Protein AF-A0A0C2MJJ7-F1 (afdb_monomer)

Radius of gyration: 39.56 Å; Cα contacts (8 Å, |Δi|>4): 115; chains: 1; bounding box: 61×47×118 Å

Mean predicted aligned error: 19.32 Å

Solvent-accessible surface area (backbone atoms only — not comparable to full-atom values): 9034 Å² total; per-residue (Å²): 132,83,61,84,86,76,49,94,61,53,54,63,92,89,30,45,52,43,82,36,83,66,78,72,87,65,94,54,98,71,67,52,74,44,77,47,79,54,94,59,21,54,43,45,35,34,48,38,58,38,98,83,71,82,45,73,58,35,33,41,33,40,57,78,46,70,83,80,35,24,61,59,92,71,58,56,62,62,51,50,50,50,52,50,51,53,48,51,53,52,53,52,51,53,50,53,51,52,51,52,50,50,52,51,51,52,51,51,53,52,51,54,52,52,50,51,51,53,53,52,53,52,55,64,54,55,78,74,58,84,80,76,82,81,80,84,83,84,84,82,80,85,89,79,90,132

pLDDT: mean 70.29, std 16.12, range [32.94, 95.06]

Structure (mmCIF, N/CA/C/O backbone):
data_AF-A0A0C2MJJ7-F1
#
_entry.id   AF-A0A0C2MJJ7-F1
#
loop_
_atom_site.group_PDB
_atom_site.id
_atom_site.type_symbol
_atom_site.label_atom_id
_atom_site.label_alt_id
_atom_site.label_comp_id
_atom_site.label_asym_id
_atom_site.label_entity_id
_atom_site.label_seq_id
_atom_site.pdbx_PDB_ins_code
_atom_site.Cartn_x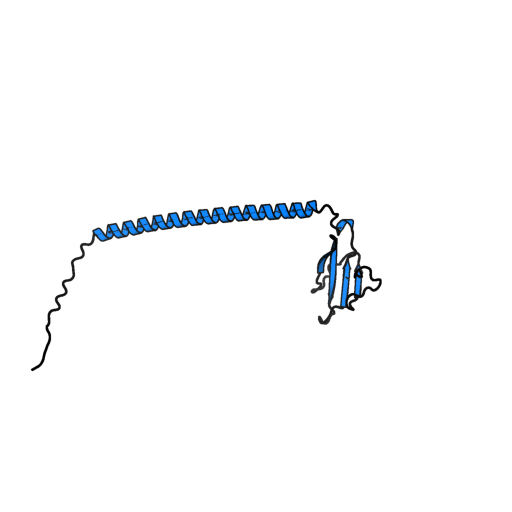
_atom_site.Cartn_y
_atom_site.Cartn_z
_atom_site.occupancy
_atom_site.B_iso_or_equiv
_atom_site.auth_seq_id
_atom_site.auth_comp_id
_atom_site.auth_asym_id
_atom_site.auth_atom_id
_atom_site.pdbx_PDB_model_num
ATOM 1 N N . MET A 1 1 ? -28.329 15.027 9.631 1.00 35.69 1 MET A N 1
ATOM 2 C CA . MET A 1 1 ? -27.408 13.882 9.448 1.00 35.69 1 MET A CA 1
ATOM 3 C C . MET A 1 1 ? -27.146 13.264 10.813 1.00 35.69 1 MET A C 1
ATOM 5 O O . MET A 1 1 ? -26.530 13.924 11.636 1.00 35.69 1 MET A O 1
ATOM 9 N N . LYS A 1 2 ? -27.668 12.063 11.098 1.00 32.94 2 LYS A N 1
ATOM 10 C CA . LYS A 1 2 ? -27.333 11.337 12.335 1.00 32.94 2 LYS A CA 1
ATOM 11 C C . LYS A 1 2 ? -25.891 10.826 12.214 1.00 32.94 2 LYS A C 1
ATOM 13 O O . LYS A 1 2 ? -25.583 10.118 11.258 1.00 32.94 2 LYS A O 1
ATOM 18 N N . ASN A 1 3 ? -25.013 11.224 13.136 1.00 40.31 3 ASN A N 1
ATOM 19 C CA . ASN A 1 3 ? -23.654 10.693 13.239 1.00 40.31 3 ASN A CA 1
ATOM 20 C C . ASN A 1 3 ? -23.757 9.203 13.593 1.00 40.31 3 ASN A C 1
ATOM 22 O O . ASN A 1 3 ? -24.079 8.854 14.722 1.00 40.31 3 ASN A O 1
ATOM 26 N N . VAL A 1 4 ? -23.483 8.326 12.628 1.00 50.53 4 VAL A N 1
ATOM 27 C CA . VAL A 1 4 ? -23.509 6.859 12.798 1.00 50.53 4 VAL A CA 1
ATOM 28 C C . VAL A 1 4 ? -22.561 6.384 13.918 1.00 50.53 4 VAL A C 1
ATOM 30 O O . VAL A 1 4 ? -22.751 5.314 14.478 1.00 50.53 4 VAL A O 1
ATOM 33 N N . PHE A 1 5 ? -21.576 7.207 14.289 1.00 50.97 5 PHE A N 1
ATOM 34 C CA . PHE A 1 5 ? -20.571 6.899 15.308 1.00 50.97 5 PHE A CA 1
ATOM 35 C C . PHE A 1 5 ? -20.889 7.414 16.722 1.00 50.97 5 PHE A C 1
ATOM 37 O O . PHE A 1 5 ? -20.162 7.056 17.641 1.00 50.97 5 PHE A O 1
ATOM 44 N N . ASP A 1 6 ? -21.950 8.210 16.901 1.00 46.00 6 ASP A N 1
ATOM 45 C CA . ASP A 1 6 ? -22.385 8.725 18.217 1.00 46.00 6 ASP A CA 1
ATOM 46 C C . ASP A 1 6 ? -23.628 7.980 18.746 1.00 46.00 6 ASP A C 1
ATOM 48 O O . ASP A 1 6 ? -24.282 8.429 19.687 1.00 46.00 6 ASP A O 1
ATOM 52 N N . SER A 1 7 ? -24.006 6.862 18.116 1.00 49.03 7 SER A N 1
ATOM 53 C CA . SER A 1 7 ? -25.154 6.076 18.563 1.00 49.03 7 SER A CA 1
ATOM 54 C C . SER A 1 7 ? -24.806 5.316 19.849 1.00 49.03 7 SER A C 1
ATOM 56 O O . SER A 1 7 ? -23.805 4.598 19.861 1.00 49.03 7 SER A O 1
ATOM 58 N N . PRO A 1 8 ? -25.631 5.399 20.911 1.00 49.59 8 PRO A N 1
ATOM 59 C CA . PRO A 1 8 ? -25.495 4.532 22.085 1.00 49.59 8 PRO A CA 1
ATOM 60 C C . PRO A 1 8 ? -25.766 3.053 21.750 1.00 49.59 8 PRO A C 1
ATOM 62 O O . PRO A 1 8 ? -25.474 2.168 22.551 1.00 49.59 8 PRO A O 1
ATOM 65 N N . GLU A 1 9 ? -26.303 2.774 20.560 1.00 51.50 9 GLU A N 1
ATOM 66 C CA . GLU A 1 9 ? -26.483 1.430 20.030 1.00 51.50 9 GLU A CA 1
ATOM 67 C C . GLU A 1 9 ? -25.269 1.037 19.182 1.00 51.50 9 GLU A C 1
ATOM 69 O O . GLU A 1 9 ? -25.060 1.539 18.076 1.00 51.50 9 GLU A O 1
ATOM 74 N N . PHE A 1 10 ? -24.479 0.091 19.694 1.00 54.06 10 PHE A N 1
ATOM 75 C CA . PHE A 1 10 ? -23.318 -0.524 19.037 1.00 54.06 10 PHE A CA 1
ATOM 76 C C . PHE A 1 10 ? -23.692 -1.444 17.855 1.00 54.06 10 PHE A C 1
ATOM 78 O O . PHE A 1 10 ? -23.033 -2.455 17.605 1.00 54.06 10 PHE A O 1
ATOM 85 N N . THR A 1 11 ? -24.767 -1.132 17.138 1.00 53.75 11 THR A N 1
ATOM 86 C CA . THR A 1 11 ? -25.289 -1.914 16.017 1.00 53.75 11 THR A CA 1
ATOM 87 C C . THR A 1 11 ? -25.300 -1.051 14.766 1.00 53.75 11 THR A C 1
ATOM 89 O O . THR A 1 11 ? -26.200 -0.243 14.554 1.00 53.75 11 THR A O 1
ATOM 92 N N . CYS A 1 12 ? -24.301 -1.233 13.905 1.00 54.09 12 CYS A N 1
ATOM 93 C CA . CYS A 1 12 ? -24.384 -0.786 12.516 1.00 54.09 12 CYS A CA 1
ATOM 94 C C . CYS A 1 12 ? -24.842 -1.978 11.678 1.00 54.09 12 CYS A C 1
ATOM 96 O O . CYS A 1 12 ? -24.218 -3.034 11.729 1.00 54.09 12 CYS A O 1
ATOM 98 N N . CYS A 1 13 ? -25.931 -1.827 10.920 1.00 62.19 13 CYS A N 1
ATOM 99 C CA . CYS A 1 13 ? -26.429 -2.868 10.012 1.00 62.19 13 CYS A CA 1
ATOM 100 C C . CYS A 1 13 ? -26.663 -4.241 10.685 1.00 62.19 13 CYS A C 1
ATOM 102 O O . CYS A 1 13 ? -26.322 -5.267 10.106 1.00 62.19 13 CYS A O 1
ATOM 104 N N . ASN A 1 14 ? -27.223 -4.273 11.904 1.00 67.12 14 ASN A N 1
ATOM 105 C CA . ASN A 1 14 ? -27.448 -5.500 12.693 1.00 67.12 14 ASN A CA 1
ATOM 106 C C . ASN A 1 14 ? -26.178 -6.282 13.094 1.00 67.12 14 ASN A C 1
ATOM 108 O O . ASN A 1 14 ? -26.280 -7.393 13.608 1.00 67.12 14 ASN A O 1
ATOM 112 N N . VAL A 1 15 ? -24.990 -5.702 12.906 1.00 72.31 15 VAL A N 1
ATOM 113 C CA . VAL A 1 15 ? -23.712 -6.298 13.307 1.00 72.31 15 VAL A CA 1
ATOM 114 C C . VAL A 1 15 ? -23.213 -5.628 14.581 1.00 72.31 15 VAL A C 1
ATOM 116 O O . VAL A 1 15 ? -23.211 -4.398 14.693 1.00 72.31 15 VAL A O 1
ATOM 119 N N . ARG A 1 16 ? -22.768 -6.438 15.547 1.00 76.12 16 ARG A N 1
ATOM 120 C CA . ARG A 1 16 ? -22.231 -5.948 16.819 1.00 76.12 16 ARG A CA 1
ATOM 121 C C . ARG A 1 16 ? -20.865 -5.299 16.607 1.00 76.12 16 ARG A C 1
ATOM 123 O O . ARG A 1 16 ? -19.934 -5.946 16.125 1.00 76.12 16 ARG A O 1
ATOM 130 N N . VAL A 1 17 ? -20.732 -4.042 17.017 1.00 79.62 17 VAL A N 1
ATOM 131 C CA . VAL A 1 17 ? -19.463 -3.307 17.014 1.00 79.62 17 VAL A CA 1
ATOM 132 C C . VAL A 1 17 ? -18.873 -3.307 18.422 1.00 79.62 17 VAL A C 1
ATOM 134 O O . VAL A 1 17 ? -19.525 -2.898 19.377 1.00 79.62 17 VAL A O 1
ATOM 137 N N . ILE A 1 18 ? -17.633 -3.761 18.568 1.00 81.56 18 ILE A N 1
ATOM 138 C CA . ILE A 1 18 ? -16.920 -3.797 19.847 1.00 81.56 18 ILE A CA 1
ATOM 139 C C . ILE A 1 18 ? -15.782 -2.783 19.785 1.00 81.56 18 ILE A C 1
ATOM 141 O O . ILE A 1 18 ? -14.893 -2.894 18.943 1.00 81.56 18 ILE A O 1
ATOM 145 N N . LEU A 1 19 ? -15.802 -1.790 20.674 1.00 80.38 19 LEU A N 1
ATOM 146 C CA . LEU A 1 19 ? -14.702 -0.838 20.806 1.00 80.38 19 LEU A CA 1
ATOM 147 C C . LEU A 1 19 ? -13.555 -1.473 21.603 1.00 80.38 19 LEU A C 1
ATOM 149 O O . LEU A 1 19 ? -13.785 -1.984 22.698 1.00 80.38 19 LEU A O 1
ATOM 153 N N . ILE A 1 20 ? -12.332 -1.422 21.077 1.00 82.06 20 ILE A N 1
ATOM 154 C CA . ILE A 1 20 ? -11.137 -1.982 21.729 1.00 82.06 20 ILE A CA 1
ATOM 155 C C . ILE A 1 20 ? -9.970 -0.994 21.695 1.00 82.06 20 ILE A C 1
ATOM 157 O O . ILE A 1 20 ? -9.848 -0.204 20.765 1.00 82.06 20 ILE A O 1
ATOM 161 N N . GLU A 1 21 ? -9.084 -1.043 22.688 1.00 81.06 21 GLU A N 1
ATOM 162 C CA . GLU A 1 21 ? -7.936 -0.127 22.776 1.00 81.06 21 GLU A CA 1
ATOM 163 C C . GLU A 1 21 ? -6.890 -0.401 21.681 1.00 81.06 21 GLU A C 1
ATOM 165 O O . GLU A 1 21 ? -6.359 0.514 21.046 1.00 81.06 21 GLU A O 1
ATOM 170 N N . LYS A 1 22 ? -6.623 -1.683 21.419 1.00 79.00 22 LYS A N 1
ATOM 171 C CA . LYS A 1 22 ? -5.703 -2.146 20.379 1.00 79.00 22 LYS A CA 1
ATOM 172 C C . LYS A 1 22 ? -6.312 -3.327 19.649 1.00 79.00 22 LYS A C 1
ATOM 174 O O . LYS A 1 22 ? -6.836 -4.240 20.277 1.00 79.00 22 LYS A O 1
ATOM 179 N N . LEU A 1 23 ? -6.210 -3.307 18.324 1.00 76.69 23 LEU A N 1
ATOM 180 C CA . LEU A 1 23 ? -6.456 -4.484 17.503 1.00 76.69 23 LEU A CA 1
ATOM 181 C C . LEU A 1 23 ? -5.317 -5.468 17.761 1.00 76.69 23 LEU A C 1
ATOM 183 O O . LEU A 1 23 ? -4.162 -5.138 17.507 1.00 76.69 23 LEU A O 1
ATOM 187 N N . ASN A 1 24 ? -5.636 -6.635 18.315 1.00 69.75 24 ASN A N 1
ATOM 188 C CA . ASN A 1 24 ? -4.680 -7.732 18.351 1.00 69.75 24 ASN A CA 1
ATOM 189 C C . ASN A 1 24 ? -4.548 -8.272 16.928 1.00 69.75 24 ASN A C 1
ATOM 191 O O . ASN A 1 24 ? -5.563 -8.609 16.314 1.00 69.75 24 ASN A O 1
ATOM 195 N N . ASP A 1 25 ? -3.315 -8.387 16.439 1.00 61.62 25 ASP A N 1
ATOM 196 C CA . ASP A 1 25 ? -3.013 -9.159 15.238 1.00 61.62 25 ASP A CA 1
ATOM 197 C C . ASP A 1 25 ? -3.332 -10.618 15.561 1.00 61.62 25 ASP A C 1
ATOM 199 O O . ASP A 1 25 ? -2.548 -11.341 16.178 1.00 61.62 25 ASP A O 1
ATOM 203 N N . SER A 1 26 ? -4.566 -11.023 15.276 1.00 55.84 26 SER A N 1
ATOM 204 C CA . SER A 1 26 ? -4.991 -12.379 15.568 1.00 55.84 26 SER A CA 1
ATOM 205 C C . SER A 1 26 ? -4.191 -13.335 14.685 1.00 55.84 26 SER A C 1
ATOM 207 O O . SER A 1 26 ? -4.036 -13.111 13.487 1.00 55.84 26 SER A O 1
ATOM 209 N N . THR A 1 27 ? -3.727 -14.439 15.262 1.00 53.09 27 THR A N 1
ATOM 210 C CA . THR A 1 27 ? -3.087 -15.560 14.556 1.00 53.09 27 THR A CA 1
ATOM 211 C C . THR A 1 27 ? -4.074 -16.368 13.700 1.00 53.09 27 THR A C 1
ATOM 213 O O . THR A 1 27 ? -3.758 -17.475 13.265 1.00 53.09 27 THR A O 1
ATOM 216 N N . SER A 1 28 ? -5.287 -15.851 13.471 1.00 53.09 28 SER A N 1
ATOM 217 C CA . SER A 1 28 ? -6.314 -16.530 12.692 1.00 53.09 28 SER A CA 1
ATOM 218 C C . SER A 1 28 ? -6.181 -16.189 11.208 1.00 53.09 28 SER A C 1
ATOM 220 O O . SER A 1 28 ? -6.000 -15.040 10.816 1.00 53.09 28 SER A O 1
ATOM 222 N N . TYR A 1 29 ? -6.269 -17.220 10.371 1.00 51.28 29 TYR A N 1
ATOM 223 C CA . TYR A 1 29 ? -5.939 -17.179 8.945 1.00 51.28 29 TYR A CA 1
ATOM 224 C C . TYR A 1 29 ? -6.818 -16.239 8.088 1.00 51.28 29 TYR A C 1
ATOM 226 O O . TYR A 1 29 ? -6.527 -16.074 6.908 1.00 51.28 29 TYR A O 1
ATOM 234 N N . PHE A 1 30 ? -7.862 -15.609 8.649 1.00 50.53 30 PHE A N 1
ATOM 235 C CA . PHE A 1 30 ? -8.823 -14.775 7.910 1.00 50.53 30 PHE A CA 1
ATOM 236 C C . PHE A 1 30 ? -9.329 -13.547 8.692 1.00 50.53 30 PHE A C 1
ATOM 238 O O . PHE A 1 30 ? -10.514 -13.221 8.652 1.00 50.53 30 PHE A O 1
ATOM 245 N N . THR A 1 31 ? -8.458 -12.815 9.391 1.00 57.34 31 THR A N 1
ATOM 246 C CA . THR A 1 31 ? -8.818 -11.467 9.872 1.00 57.34 31 THR A CA 1
ATOM 247 C C . THR A 1 31 ? -8.523 -10.401 8.822 1.00 57.34 31 THR A C 1
ATOM 249 O O . THR A 1 31 ? -7.370 -10.053 8.582 1.00 57.34 31 THR A O 1
ATOM 252 N N . HIS A 1 32 ? -9.576 -9.844 8.215 1.00 65.00 32 HIS A N 1
ATOM 253 C CA . HIS A 1 32 ? -9.466 -8.666 7.354 1.00 65.00 32 HIS A CA 1
ATOM 254 C C . HIS A 1 32 ? -9.392 -7.413 8.234 1.00 65.00 32 HIS A C 1
ATOM 256 O O . HIS A 1 32 ? -10.403 -6.946 8.768 1.00 65.00 32 HIS A O 1
ATOM 262 N N . SER A 1 33 ? -8.184 -6.875 8.402 1.00 73.56 33 SER A N 1
ATOM 263 C CA . SER A 1 33 ? -7.988 -5.537 8.950 1.00 73.56 33 SER A CA 1
ATOM 264 C C . SER A 1 33 ? -8.298 -4.502 7.866 1.00 73.56 33 SER A C 1
ATOM 266 O O . SER A 1 33 ? -7.832 -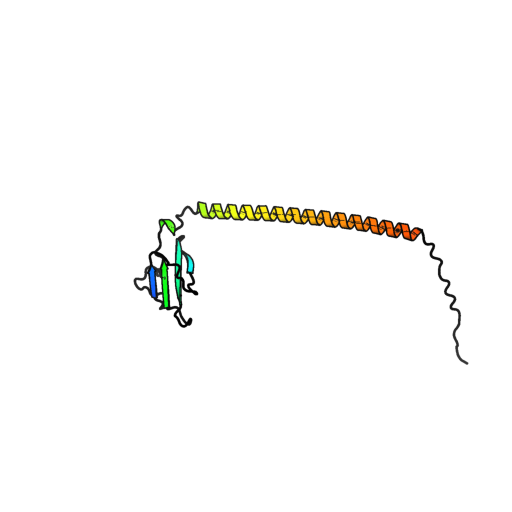4.579 6.729 1.00 73.56 33 SER A O 1
ATOM 268 N N . CYS A 1 34 ? -9.143 -3.536 8.202 1.00 75.62 34 CYS A N 1
ATOM 269 C CA . CYS A 1 34 ? -9.554 -2.465 7.309 1.00 75.62 34 CYS A CA 1
ATOM 270 C C . CYS A 1 34 ? -9.165 -1.112 7.901 1.00 75.62 34 CYS A C 1
ATOM 272 O O . CYS A 1 34 ? -9.259 -0.875 9.108 1.00 75.62 34 CYS A O 1
ATOM 274 N N . GLN A 1 35 ? -8.748 -0.210 7.018 1.00 79.88 35 GLN A N 1
ATOM 275 C CA . GLN A 1 35 ? -8.293 1.127 7.361 1.00 79.88 35 GLN A CA 1
ATOM 276 C C . GLN A 1 35 ? -9.069 2.145 6.527 1.00 79.88 35 GLN A C 1
ATOM 278 O O . GLN A 1 35 ? -9.108 2.055 5.301 1.00 79.88 35 GLN A O 1
ATOM 283 N N . ILE A 1 36 ? -9.682 3.122 7.191 1.00 78.06 36 ILE A N 1
ATOM 284 C CA . ILE A 1 36 ? -10.402 4.219 6.539 1.00 78.06 36 ILE A CA 1
ATOM 285 C C . ILE A 1 36 ? -9.987 5.553 7.152 1.00 78.06 36 ILE A C 1
ATOM 287 O O . ILE A 1 36 ? -9.718 5.647 8.348 1.00 78.06 36 ILE A O 1
ATOM 291 N N . ILE A 1 37 ? -9.939 6.601 6.333 1.00 77.38 37 ILE A N 1
ATOM 292 C CA . ILE A 1 37 ? -9.699 7.969 6.793 1.00 77.38 37 ILE A CA 1
ATOM 293 C C . ILE A 1 37 ? -11.054 8.670 6.893 1.00 77.38 37 ILE A C 1
ATOM 295 O O . ILE A 1 37 ? -11.749 8.830 5.891 1.00 77.38 37 ILE A O 1
ATOM 299 N N . HIS A 1 38 ? -11.432 9.106 8.093 1.00 77.06 38 HIS A N 1
ATOM 300 C CA . HIS A 1 38 ? -12.657 9.867 8.326 1.00 77.06 38 HIS A CA 1
ATOM 301 C C . HIS A 1 38 ? -12.358 11.109 9.163 1.00 77.06 38 HIS A C 1
ATOM 303 O O . HIS A 1 38 ? -11.769 11.001 10.234 1.00 77.06 38 HIS A O 1
ATOM 309 N N . ARG A 1 39 ? -12.768 12.291 8.679 1.00 77.06 39 ARG A N 1
ATOM 310 C CA . ARG A 1 39 ? -12.508 13.590 9.335 1.00 77.06 39 ARG A CA 1
ATOM 311 C C . ARG A 1 39 ? -11.030 13.771 9.726 1.00 77.06 39 ARG A C 1
ATOM 313 O O . ARG A 1 39 ? -10.728 14.131 10.854 1.00 77.06 39 ARG A O 1
ATOM 320 N N . ASN A 1 40 ? -10.117 13.483 8.794 1.00 70.75 40 ASN A N 1
ATOM 321 C CA . ASN A 1 40 ? -8.657 13.522 8.990 1.00 70.75 40 ASN A CA 1
ATOM 322 C C . ASN A 1 40 ? -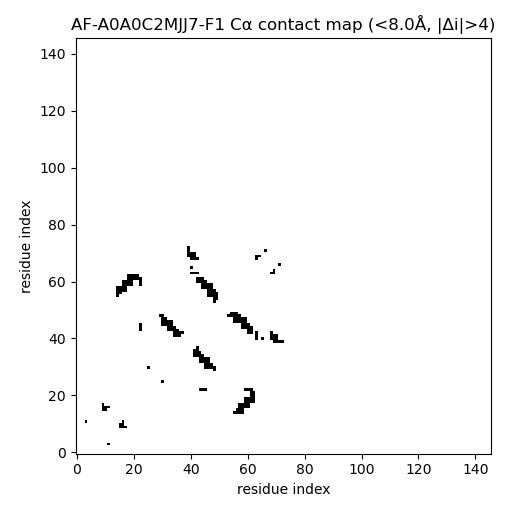8.109 12.537 10.035 1.00 70.75 40 ASN A C 1
ATOM 324 O O . ASN A 1 40 ? -6.926 12.587 10.357 1.00 70.75 40 ASN A O 1
ATOM 328 N N . CYS A 1 41 ? -8.932 11.614 10.523 1.00 77.06 41 CYS A N 1
ATOM 329 C CA . CYS A 1 41 ? -8.532 10.597 11.474 1.00 77.06 41 CYS A CA 1
ATOM 330 C C . CYS A 1 41 ? -8.506 9.217 10.833 1.00 77.06 41 CYS A C 1
ATOM 332 O O . CYS A 1 41 ? -9.434 8.815 10.127 1.00 77.06 41 CYS A O 1
ATOM 334 N N . LEU A 1 42 ? -7.437 8.485 11.105 1.00 80.25 42 LEU A N 1
ATOM 335 C CA . LEU A 1 42 ? -7.279 7.094 10.760 1.00 80.25 42 LEU A CA 1
ATOM 336 C C . LEU A 1 42 ? -8.152 6.237 11.675 1.00 80.25 42 LEU A C 1
ATOM 338 O O . LEU A 1 42 ? -7.993 6.234 12.892 1.00 80.25 42 LEU A O 1
ATOM 342 N N . ARG A 1 43 ? -9.075 5.487 11.087 1.00 82.50 43 ARG A N 1
ATOM 343 C CA . ARG A 1 43 ? -9.900 4.509 11.793 1.00 82.50 43 ARG A CA 1
ATOM 344 C C . ARG A 1 43 ? -9.481 3.121 11.340 1.00 82.50 43 ARG A C 1
ATOM 346 O O . ARG A 1 43 ? -9.473 2.841 10.141 1.00 82.50 43 ARG A O 1
ATOM 353 N N . LEU A 1 44 ? -9.143 2.269 12.303 1.00 83.06 44 LEU A N 1
ATOM 354 C CA . LEU A 1 44 ? -8.862 0.859 12.063 1.00 83.06 44 LEU A CA 1
ATOM 355 C C . LEU A 1 44 ? -9.978 0.007 12.648 1.00 83.06 44 LEU A C 1
ATOM 357 O O . LEU A 1 44 ? -10.361 0.188 13.805 1.00 83.06 44 LEU A O 1
ATOM 361 N N . PHE A 1 45 ? -10.462 -0.939 11.860 1.00 85.44 45 PHE A N 1
ATOM 362 C CA . PHE A 1 45 ? -11.433 -1.927 12.298 1.00 85.44 45 PHE A CA 1
ATOM 363 C C . PHE A 1 45 ? -11.079 -3.297 11.734 1.00 85.44 45 PHE A C 1
ATOM 365 O O . PHE A 1 45 ? -10.380 -3.412 10.731 1.00 85.44 45 PHE A O 1
ATOM 372 N N . MET A 1 46 ? -11.551 -4.339 12.398 1.00 83.56 46 MET A N 1
ATOM 373 C CA . MET A 1 46 ? -11.346 -5.720 11.990 1.00 83.56 46 MET A CA 1
ATOM 374 C C . MET A 1 46 ? -12.678 -6.437 12.015 1.00 83.56 46 MET A C 1
ATOM 376 O O . MET A 1 46 ? -13.438 -6.341 12.982 1.00 83.56 46 MET A O 1
ATOM 380 N N . ILE A 1 47 ? -12.965 -7.088 10.898 1.00 83.81 47 ILE A N 1
ATOM 381 C CA . ILE A 1 47 ? -14.208 -7.808 10.670 1.00 83.81 47 ILE A CA 1
ATOM 382 C C . ILE A 1 47 ? -13.959 -9.262 11.046 1.00 83.81 47 ILE A C 1
ATOM 384 O O . ILE A 1 47 ? -13.052 -9.897 10.505 1.00 83.81 47 ILE A O 1
ATOM 388 N N . HIS A 1 48 ? -14.767 -9.780 11.962 1.00 80.06 48 HIS A N 1
ATOM 389 C CA . HIS A 1 48 ? -14.724 -11.177 12.369 1.00 80.06 48 HIS A CA 1
ATOM 390 C C . HIS A 1 48 ? -15.824 -11.928 11.637 1.00 80.06 48 HIS A C 1
ATOM 392 O O . HIS A 1 48 ? -17.010 -11.633 11.793 1.00 80.06 48 HIS A O 1
ATOM 398 N N . ILE A 1 49 ? -15.418 -12.880 10.804 1.00 79.94 49 ILE A N 1
ATOM 399 C CA . ILE A 1 49 ? -16.325 -13.755 10.064 1.00 79.94 49 ILE A CA 1
ATOM 400 C C . ILE A 1 49 ? -16.615 -14.980 10.939 1.00 79.94 49 ILE A C 1
ATOM 402 O O . ILE A 1 49 ? -15.734 -15.469 11.650 1.00 79.94 49 ILE A O 1
ATOM 406 N N . ASN A 1 50 ? -17.854 -15.467 10.913 1.00 79.44 50 ASN A N 1
ATOM 407 C CA . ASN A 1 50 ? -18.243 -16.665 11.651 1.00 79.44 50 ASN A CA 1
ATOM 408 C C . ASN A 1 50 ? -17.419 -17.899 11.219 1.00 79.44 50 ASN A C 1
ATOM 410 O O . ASN A 1 50 ? -16.833 -17.946 10.138 1.00 79.44 50 ASN A O 1
ATOM 414 N N . LYS A 1 51 ? -17.399 -18.947 12.054 1.00 77.94 51 LYS A N 1
ATOM 415 C CA . LYS A 1 51 ? -16.640 -20.184 11.770 1.00 77.94 51 LYS A CA 1
ATOM 416 C C . LYS A 1 51 ? -17.085 -20.884 10.480 1.00 77.94 51 LYS A C 1
ATOM 418 O O . LYS A 1 51 ? -16.331 -21.674 9.926 1.00 77.94 51 LYS A O 1
ATOM 423 N N . GLN A 1 52 ? -18.309 -20.618 10.034 1.00 82.56 52 GLN A N 1
ATOM 424 C CA . GLN A 1 52 ? -18.898 -21.174 8.822 1.00 82.56 52 GLN A CA 1
ATOM 425 C C . GLN A 1 52 ? -18.518 -20.390 7.552 1.00 82.56 52 GLN A C 1
ATOM 427 O O . GLN A 1 52 ? -18.810 -20.859 6.457 1.00 82.56 52 GLN A O 1
ATOM 432 N N . GLY A 1 53 ? -17.892 -19.213 7.668 1.00 74.12 53 GLY A N 1
ATOM 433 C CA . GLY A 1 53 ? -17.549 -18.348 6.535 1.00 74.12 53 GLY A CA 1
ATOM 434 C C . GLY A 1 53 ? -18.745 -17.661 5.858 1.00 74.12 53 GLY A C 1
ATOM 435 O O . GLY A 1 53 ? -18.586 -17.075 4.792 1.00 74.12 53 GLY A O 1
ATOM 436 N N . THR A 1 54 ? -19.946 -17.741 6.432 1.00 78.12 54 THR A N 1
ATOM 437 C CA . THR A 1 54 ? -21.205 -17.324 5.789 1.00 78.12 54 THR A CA 1
ATOM 438 C C . THR A 1 54 ? -21.675 -15.928 6.182 1.00 78.12 54 THR A C 1
ATOM 440 O O . THR A 1 54 ? -22.580 -15.391 5.546 1.00 78.12 54 THR A O 1
ATOM 443 N N . GLY A 1 55 ? -21.095 -15.326 7.222 1.00 75.38 55 GLY A N 1
ATOM 444 C CA . GLY A 1 55 ? -21.549 -14.030 7.715 1.00 75.38 55 GLY A CA 1
ATOM 445 C C . GLY A 1 55 ? -20.576 -13.353 8.670 1.00 75.38 55 GLY A C 1
ATOM 446 O O . GLY A 1 55 ? -19.666 -13.979 9.214 1.00 75.38 55 GLY A O 1
ATOM 447 N N . ILE A 1 56 ? -20.790 -12.054 8.867 1.00 79.94 56 ILE A N 1
ATOM 448 C CA . ILE A 1 56 ? -20.044 -11.246 9.830 1.00 79.94 56 ILE A CA 1
ATOM 449 C C . ILE A 1 56 ? -20.649 -11.483 11.212 1.00 79.94 56 ILE A C 1
ATOM 451 O O . ILE A 1 56 ? -21.838 -11.249 11.412 1.00 79.94 56 ILE A O 1
ATOM 455 N N . ASP A 1 57 ? -19.828 -11.934 12.152 1.00 81.69 57 ASP A N 1
ATOM 456 C CA . ASP A 1 57 ? -20.223 -12.129 13.546 1.00 81.69 57 ASP A CA 1
ATOM 457 C C . ASP A 1 57 ? -20.171 -10.795 14.305 1.00 81.69 57 ASP A C 1
ATOM 459 O O . ASP A 1 57 ? -21.168 -10.311 14.843 1.00 81.69 57 ASP A O 1
ATOM 463 N N . HIS A 1 58 ? -19.008 -10.140 14.280 1.00 81.88 58 HIS A N 1
ATOM 464 C CA . HIS A 1 58 ? -18.812 -8.845 14.919 1.00 81.88 58 HIS A CA 1
ATOM 465 C C . HIS A 1 58 ? -17.695 -8.037 14.253 1.00 81.88 58 HIS A C 1
ATOM 467 O O . HIS A 1 58 ? -16.866 -8.553 13.501 1.00 81.88 58 HIS A O 1
ATOM 473 N N . ILE A 1 59 ? -17.668 -6.737 14.536 1.00 83.75 59 ILE A N 1
ATOM 474 C CA . ILE A 1 59 ? -16.636 -5.816 14.060 1.00 83.75 59 ILE A CA 1
ATOM 475 C C . ILE A 1 59 ? -15.943 -5.228 15.279 1.00 83.75 59 ILE A C 1
ATOM 477 O O . ILE A 1 59 ? -16.570 -4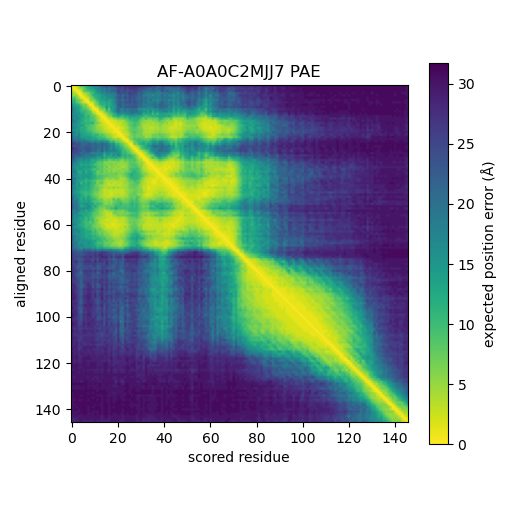.565 16.100 1.00 83.75 59 ILE A O 1
ATOM 481 N N . THR A 1 60 ? -14.639 -5.429 15.398 1.00 85.50 60 THR A N 1
ATOM 482 C CA . THR A 1 60 ? -13.839 -4.727 16.403 1.00 85.50 60 THR A CA 1
ATOM 483 C C . THR A 1 60 ? -13.331 -3.414 15.832 1.00 85.50 60 THR A C 1
ATOM 485 O O . THR A 1 60 ? -12.642 -3.417 14.815 1.00 85.50 60 THR A O 1
ATOM 488 N N . LEU A 1 61 ? -13.644 -2.300 16.484 1.00 84.06 61 LEU A N 1
ATOM 489 C CA . LEU A 1 61 ? -13.202 -0.963 16.107 1.00 84.06 61 LEU A CA 1
ATOM 490 C C . LEU A 1 61 ? -12.163 -0.476 17.118 1.00 84.06 61 LEU A C 1
ATOM 492 O O . LEU A 1 61 ? -12.436 -0.417 18.318 1.00 84.06 61 LEU A O 1
ATOM 496 N N . LYS A 1 62 ? -10.979 -0.096 16.634 1.00 84.44 62 LYS A N 1
ATOM 497 C CA . LYS A 1 62 ? -9.954 0.511 17.483 1.00 84.44 62 LYS A CA 1
ATOM 498 C C . LYS A 1 62 ? -10.451 1.867 17.993 1.00 84.44 62 LYS A C 1
ATOM 500 O O . LYS A 1 62 ? -10.925 2.700 17.211 1.00 84.44 62 LYS A O 1
ATOM 505 N N . MET A 1 63 ? -10.313 2.096 19.295 1.00 82.25 63 MET A N 1
ATOM 506 C CA . MET A 1 63 ? -10.470 3.410 19.903 1.00 82.25 63 MET A CA 1
ATOM 507 C C . MET A 1 63 ? -9.528 4.408 19.231 1.00 82.25 63 MET A C 1
ATOM 509 O O . MET A 1 63 ? -8.377 4.103 18.922 1.00 82.25 63 MET A O 1
ATOM 513 N N . LEU A 1 64 ? -10.053 5.602 18.973 1.00 81.25 64 LEU A N 1
ATOM 514 C CA . LEU A 1 64 ? -9.316 6.655 18.296 1.00 81.25 64 LEU A CA 1
ATOM 515 C C . LEU A 1 64 ? -8.432 7.397 19.302 1.00 81.25 64 LEU A C 1
ATOM 517 O O . LEU A 1 64 ? -8.960 7.997 20.237 1.00 81.25 64 LEU A O 1
ATOM 521 N N . ASP A 1 65 ? -7.119 7.410 19.074 1.00 81.19 65 ASP A N 1
ATOM 522 C CA . ASP A 1 65 ? -6.193 8.306 19.771 1.00 81.19 65 ASP A CA 1
ATOM 523 C C . ASP A 1 65 ? -6.040 9.597 18.942 1.00 81.19 65 ASP A C 1
ATOM 525 O O . ASP A 1 65 ? -5.379 9.577 17.904 1.00 81.19 65 ASP A O 1
ATOM 529 N N . PRO A 1 66 ? -6.631 10.736 19.341 1.00 73.94 66 PRO A N 1
ATOM 530 C CA . PRO A 1 66 ? -6.603 11.956 18.534 1.00 73.94 66 PRO A CA 1
ATOM 531 C C . PRO A 1 66 ? -5.197 12.540 18.337 1.00 73.94 66 PRO A C 1
ATOM 533 O O . PRO A 1 66 ? -5.001 13.333 17.420 1.00 73.94 66 PRO A O 1
ATOM 536 N N . ILE A 1 67 ? -4.210 12.162 19.153 1.00 75.75 67 ILE A N 1
ATOM 537 C CA . ILE A 1 67 ? -2.828 12.640 19.010 1.00 75.75 67 ILE A CA 1
ATOM 538 C C . ILE A 1 67 ? -2.084 11.818 17.952 1.00 75.75 67 ILE A C 1
ATOM 540 O O . ILE A 1 67 ? -1.281 12.363 17.195 1.00 75.75 67 ILE A O 1
ATOM 544 N N . LYS A 1 68 ? -2.338 10.506 17.902 1.00 75.12 68 LYS A N 1
ATOM 545 C CA . LYS A 1 68 ? -1.612 9.570 17.026 1.00 75.12 68 LYS A CA 1
ATOM 546 C C . LYS A 1 68 ? -2.353 9.237 15.740 1.00 75.12 68 LYS A C 1
ATOM 548 O O . LYS A 1 68 ? -1.735 9.113 14.687 1.00 75.12 68 LYS A O 1
ATOM 553 N N . ASP A 1 69 ? -3.662 9.059 15.842 1.00 76.56 69 ASP A N 1
ATOM 554 C CA . ASP A 1 69 ? -4.510 8.562 14.767 1.00 76.56 69 ASP A CA 1
ATOM 555 C C . ASP A 1 69 ? -5.143 9.707 13.963 1.00 76.56 69 ASP A C 1
ATOM 557 O O . ASP A 1 69 ? -5.551 9.491 12.825 1.00 76.56 69 ASP A O 1
ATOM 561 N N . CYS A 1 70 ? -5.208 10.934 14.492 1.00 78.06 70 CYS A N 1
ATOM 562 C CA . CYS A 1 70 ? -5.684 12.090 13.733 1.00 78.06 70 CYS A CA 1
ATOM 563 C C . CYS A 1 70 ? -4.540 12.918 13.162 1.00 78.06 70 CYS A C 1
ATOM 565 O O . CYS A 1 70 ? -3.624 13.337 13.867 1.00 78.06 70 CYS A O 1
ATOM 567 N N . ALA A 1 71 ? -4.634 13.227 11.870 1.00 68.19 71 ALA A N 1
ATOM 568 C CA . ALA A 1 71 ? -3.844 14.289 11.289 1.00 68.19 71 ALA A CA 1
ATOM 569 C C . ALA A 1 71 ? -4.329 15.608 11.896 1.00 68.19 71 ALA A C 1
ATOM 571 O O . ALA A 1 71 ? -5.391 16.127 11.543 1.00 68.19 71 ALA A O 1
ATOM 572 N N . ASN A 1 72 ? -3.541 16.149 12.825 1.00 65.81 72 ASN A N 1
ATOM 573 C CA . ASN A 1 72 ? -3.671 17.542 13.214 1.00 65.81 72 ASN A CA 1
ATOM 574 C C . ASN A 1 72 ? -3.584 18.380 11.925 1.00 65.81 72 ASN A C 1
ATOM 576 O O . ASN A 1 72 ? -2.822 18.031 11.021 1.00 65.81 72 ASN A O 1
ATOM 580 N N . ASN A 1 73 ? -4.379 19.445 11.802 1.00 54.09 73 ASN A N 1
ATOM 581 C CA . ASN A 1 73 ? -4.593 20.218 10.563 1.00 54.09 73 ASN A CA 1
ATOM 582 C C . ASN A 1 73 ? -3.307 20.719 9.856 1.00 54.09 73 ASN A C 1
ATOM 584 O O . ASN A 1 73 ? -3.366 21.233 8.740 1.00 54.09 73 ASN A O 1
ATOM 588 N N . SER A 1 74 ? -2.128 20.531 10.444 1.00 54.25 74 SER A N 1
ATOM 589 C CA . SER A 1 74 ? -0.829 20.600 9.785 1.00 54.25 74 SER A CA 1
ATOM 590 C C . SER A 1 74 ? -0.551 19.360 8.919 1.00 54.25 74 SER A C 1
ATOM 592 O O . SER A 1 74 ? 0.427 18.631 9.092 1.00 54.25 74 SER A O 1
ATOM 594 N N . ASN A 1 75 ? -1.339 19.203 7.855 1.00 56.44 75 ASN A N 1
ATOM 595 C CA . ASN A 1 75 ? -1.125 18.261 6.744 1.00 56.44 75 ASN A CA 1
ATOM 596 C C . ASN A 1 75 ? 0.176 18.548 5.938 1.00 56.44 75 ASN A C 1
ATOM 598 O O . ASN A 1 75 ? 0.326 18.170 4.777 1.00 56.44 75 ASN A O 1
ATOM 602 N N . HIS A 1 76 ? 1.129 19.259 6.541 1.00 58.00 76 HIS A N 1
ATOM 603 C CA . HIS A 1 76 ? 2.415 19.626 5.981 1.00 58.00 76 HIS A CA 1
ATOM 604 C C . HIS A 1 76 ? 3.287 18.389 5.761 1.00 58.00 76 HIS A C 1
ATOM 606 O O . HIS A 1 76 ? 3.907 18.279 4.713 1.00 58.00 76 HIS A O 1
ATOM 612 N N . TYR A 1 77 ? 3.306 17.424 6.687 1.00 60.44 77 TYR A N 1
ATOM 613 C CA . TYR A 1 77 ? 4.177 16.251 6.555 1.00 60.44 77 TYR A CA 1
ATOM 614 C C . TYR A 1 77 ? 3.727 15.301 5.436 1.00 60.44 77 TYR A C 1
ATOM 616 O O . TYR A 1 77 ? 4.542 14.883 4.615 1.00 60.44 77 TYR A O 1
ATOM 624 N N . LEU A 1 78 ? 2.424 15.017 5.350 1.00 59.94 78 LEU A N 1
ATOM 625 C CA . LEU A 1 78 ? 1.846 14.155 4.315 1.00 59.94 78 LEU A CA 1
ATOM 626 C C . LEU A 1 78 ? 1.955 14.797 2.930 1.00 59.94 78 LEU A C 1
ATOM 628 O O . LEU A 1 78 ? 2.445 14.156 2.004 1.00 59.94 78 LEU A O 1
ATOM 632 N N . ARG A 1 79 ? 1.611 16.086 2.805 1.00 63.91 79 ARG A N 1
ATOM 633 C CA . ARG A 1 79 ? 1.767 16.843 1.555 1.00 63.91 79 ARG A CA 1
ATOM 634 C C . ARG A 1 79 ? 3.230 16.951 1.131 1.00 63.91 79 ARG A C 1
ATOM 636 O O . ARG A 1 79 ? 3.533 16.749 -0.039 1.00 63.91 79 ARG A O 1
ATOM 643 N N . LYS A 1 80 ? 4.143 17.214 2.070 1.00 68.38 80 LYS A N 1
ATOM 644 C CA . LYS A 1 80 ? 5.586 17.272 1.804 1.00 68.38 80 LYS A CA 1
ATOM 645 C C . LYS A 1 80 ? 6.090 15.912 1.325 1.00 68.38 80 LYS A C 1
ATOM 647 O O . LYS A 1 80 ? 6.731 15.851 0.285 1.00 68.38 80 LYS A O 1
ATOM 652 N N . ARG A 1 81 ? 5.728 14.816 1.998 1.00 70.69 81 ARG A N 1
ATOM 653 C CA . ARG A 1 81 ? 6.114 13.457 1.590 1.00 70.69 81 ARG A CA 1
ATOM 654 C C . ARG A 1 81 ? 5.545 13.077 0.221 1.00 70.69 81 ARG A C 1
ATOM 656 O O . ARG A 1 81 ? 6.282 12.516 -0.581 1.00 70.69 81 ARG A O 1
ATOM 663 N N . LEU A 1 82 ? 4.293 13.431 -0.076 1.00 74.12 82 LEU A N 1
ATOM 664 C CA . LEU A 1 82 ? 3.688 13.190 -1.391 1.00 74.12 82 LEU A CA 1
ATOM 665 C C . LEU A 1 82 ? 4.399 13.978 -2.495 1.00 74.12 82 LEU A C 1
ATOM 667 O O . LEU A 1 82 ? 4.721 13.412 -3.531 1.00 74.12 82 LEU A O 1
ATOM 671 N N . LEU A 1 83 ? 4.698 15.258 -2.257 1.00 75.50 83 LEU A N 1
ATOM 672 C CA . LEU A 1 83 ? 5.434 16.093 -3.209 1.00 75.50 83 LEU A CA 1
ATOM 673 C C . LEU A 1 83 ? 6.863 15.585 -3.431 1.00 75.50 83 LEU A C 1
ATOM 675 O O . LEU A 1 83 ? 7.321 15.566 -4.568 1.00 75.50 83 LEU A O 1
ATOM 679 N N . TYR A 1 84 ? 7.545 15.116 -2.381 1.00 77.62 84 TYR A N 1
ATOM 680 C CA . TYR A 1 84 ? 8.864 14.494 -2.519 1.00 77.62 84 TYR A CA 1
ATOM 681 C C . TYR A 1 84 ? 8.802 13.196 -3.317 1.00 77.62 84 TYR A C 1
ATOM 683 O O . TYR A 1 84 ? 9.581 13.028 -4.248 1.00 77.62 84 TYR A O 1
ATOM 691 N N . VAL A 1 85 ? 7.876 12.292 -2.990 1.00 81.44 85 VAL A N 1
ATOM 692 C CA . VAL A 1 85 ? 7.752 11.010 -3.697 1.00 81.44 85 VAL A CA 1
ATOM 693 C C . VAL A 1 85 ? 7.366 11.240 -5.157 1.00 81.44 85 VAL A C 1
ATOM 695 O O . VAL A 1 85 ? 8.038 10.702 -6.029 1.00 81.44 85 VAL A O 1
ATOM 698 N N . CYS A 1 86 ? 6.373 12.092 -5.439 1.00 82.19 86 CYS A N 1
ATOM 699 C CA . CYS A 1 86 ? 5.993 12.450 -6.808 1.00 82.19 86 CYS A CA 1
ATOM 700 C C . CYS A 1 86 ? 7.126 13.153 -7.568 1.00 82.19 86 CYS A C 1
ATOM 702 O O . CYS A 1 86 ? 7.318 12.898 -8.756 1.00 82.19 86 CYS A O 1
ATOM 704 N N . GLY A 1 87 ? 7.893 14.022 -6.903 1.00 84.56 87 GLY A N 1
ATOM 705 C CA . GLY A 1 87 ? 9.051 14.683 -7.504 1.00 84.56 87 GLY A CA 1
ATOM 706 C C . GLY A 1 87 ? 10.148 13.687 -7.882 1.00 84.56 87 GLY A C 1
ATOM 707 O O . GLY A 1 87 ? 10.638 13.711 -9.010 1.00 84.56 87 GLY A O 1
ATOM 708 N N . ILE A 1 88 ? 10.484 12.766 -6.975 1.00 88.12 88 ILE A N 1
ATOM 709 C CA . ILE A 1 88 ? 11.507 11.735 -7.200 1.00 88.12 88 ILE A CA 1
ATOM 710 C C . ILE A 1 88 ? 11.079 10.776 -8.315 1.00 88.12 88 ILE A C 1
ATOM 712 O O . ILE A 1 88 ? 11.872 10.502 -9.216 1.00 88.12 88 ILE A O 1
ATOM 716 N N . THR A 1 89 ? 9.835 10.287 -8.301 1.00 89.31 89 THR A N 1
ATOM 717 C CA . THR A 1 89 ? 9.349 9.364 -9.339 1.00 89.31 89 THR A CA 1
ATOM 718 C C . THR A 1 89 ? 9.285 10.031 -10.711 1.00 89.31 89 THR A C 1
ATOM 720 O O . THR A 1 89 ? 9.675 9.415 -11.705 1.00 89.31 89 THR A O 1
ATOM 723 N N . SER A 1 90 ? 8.880 11.301 -10.780 1.00 91.69 90 SER A N 1
ATOM 724 C CA . SER A 1 90 ? 8.870 12.070 -12.033 1.00 91.69 90 SER A CA 1
ATOM 725 C C . SER A 1 90 ? 10.288 12.296 -12.570 1.00 91.69 90 SER A C 1
ATOM 727 O O . SER A 1 90 ? 10.551 12.062 -13.746 1.00 91.69 90 SER A O 1
ATOM 729 N N . ALA A 1 91 ? 11.239 12.682 -11.714 1.00 92.31 91 ALA A N 1
ATOM 730 C CA . ALA A 1 91 ? 12.629 12.874 -12.129 1.00 92.31 91 ALA A CA 1
ATOM 731 C C . ALA A 1 91 ? 13.273 11.563 -12.614 1.00 92.31 91 ALA A C 1
ATOM 733 O O . ALA A 1 91 ? 13.914 11.536 -13.666 1.00 92.31 91 ALA A O 1
ATOM 734 N N . ALA A 1 92 ? 13.057 10.464 -11.884 1.00 93.50 92 ALA A N 1
ATOM 735 C CA . ALA A 1 92 ? 13.568 9.151 -12.261 1.00 93.50 92 ALA A CA 1
ATOM 736 C C . ALA A 1 92 ? 12.988 8.686 -13.603 1.00 93.50 92 ALA A C 1
ATOM 738 O O . ALA A 1 92 ? 13.737 8.275 -14.487 1.00 93.50 92 ALA A O 1
ATOM 739 N N . THR A 1 93 ? 11.670 8.796 -13.795 1.00 92.44 93 THR A N 1
ATOM 740 C CA . THR A 1 93 ? 11.025 8.408 -15.060 1.00 92.44 93 THR A CA 1
ATOM 741 C C . THR A 1 93 ? 11.552 9.222 -16.238 1.00 92.44 93 THR A C 1
ATOM 743 O O . THR A 1 93 ? 11.922 8.628 -17.250 1.00 92.44 93 THR A O 1
ATOM 746 N N . ILE A 1 94 ? 11.692 10.545 -16.105 1.00 94.25 94 ILE A N 1
ATOM 747 C CA . ILE A 1 94 ? 12.276 11.395 -17.157 1.00 94.25 94 ILE A CA 1
ATOM 748 C C . ILE A 1 94 ? 13.707 10.955 -17.498 1.00 94.25 94 ILE A C 1
ATOM 750 O O . ILE A 1 94 ? 14.049 10.842 -18.680 1.00 94.25 94 ILE A O 1
ATOM 754 N N . ALA A 1 95 ? 14.536 10.662 -16.492 1.00 94.19 95 ALA A N 1
ATOM 755 C CA . ALA A 1 95 ? 15.902 10.190 -16.706 1.00 94.19 95 ALA A CA 1
ATOM 756 C C . ALA A 1 95 ? 15.931 8.846 -17.457 1.00 94.19 95 ALA A C 1
ATOM 758 O O . ALA A 1 95 ? 16.630 8.719 -18.465 1.00 94.19 95 ALA A O 1
ATOM 759 N N . PHE A 1 96 ? 15.120 7.870 -17.034 1.00 94.75 96 PHE A N 1
ATOM 760 C CA . PHE A 1 96 ? 15.034 6.567 -17.700 1.00 94.75 96 PHE A CA 1
ATOM 761 C C . PHE A 1 96 ? 14.548 6.677 -19.149 1.00 94.75 96 PHE A C 1
ATOM 763 O O . PHE A 1 96 ? 15.142 6.062 -20.037 1.00 94.75 96 PHE A O 1
ATOM 770 N N . TYR A 1 97 ? 13.524 7.492 -19.417 1.00 95.06 97 TYR A N 1
ATOM 771 C CA . TYR A 1 97 ? 13.047 7.722 -20.782 1.00 95.06 97 TYR A CA 1
ATOM 772 C C . TYR A 1 97 ? 14.108 8.397 -21.655 1.00 95.06 97 TYR A C 1
ATOM 774 O O . TYR A 1 97 ? 14.313 7.987 -22.798 1.00 95.06 97 TYR A O 1
ATOM 782 N N . SER A 1 98 ? 14.830 9.378 -21.112 1.00 94.00 98 SER A N 1
ATOM 783 C CA . SER A 1 98 ? 15.900 10.076 -21.835 1.00 94.00 98 SER A CA 1
ATOM 784 C C . SER A 1 98 ? 17.026 9.117 -22.238 1.00 94.00 98 SER A C 1
ATOM 786 O O . SER A 1 98 ? 17.462 9.115 -23.392 1.00 94.00 98 SER A O 1
ATOM 788 N N . ILE A 1 99 ? 17.446 8.237 -21.321 1.00 94.50 99 ILE A N 1
ATOM 789 C CA . ILE A 1 99 ? 18.457 7.203 -21.591 1.00 94.50 99 ILE A CA 1
ATOM 790 C C . ILE A 1 99 ? 17.944 6.207 -22.637 1.00 94.50 99 ILE A C 1
ATOM 792 O O . ILE A 1 99 ? 18.663 5.886 -23.584 1.00 94.50 99 ILE A O 1
ATOM 796 N N . ALA A 1 100 ? 16.697 5.745 -22.515 1.00 94.69 100 ALA A N 1
ATOM 797 C CA . ALA A 1 100 ? 16.110 4.796 -23.459 1.00 94.69 100 ALA A CA 1
ATOM 798 C C . ALA A 1 100 ? 16.036 5.366 -24.887 1.00 94.69 100 ALA A C 1
ATOM 800 O O . ALA A 1 100 ? 16.382 4.678 -25.852 1.00 94.69 100 ALA A O 1
ATOM 801 N N . ILE A 1 101 ? 15.641 6.636 -25.030 1.00 94.31 101 ILE A N 1
ATOM 802 C CA . ILE A 1 101 ? 15.605 7.334 -26.322 1.00 94.31 101 ILE A CA 1
ATOM 803 C C . ILE A 1 101 ? 17.016 7.456 -26.908 1.00 94.31 101 ILE A C 1
ATOM 805 O O . ILE A 1 101 ? 17.215 7.140 -28.084 1.00 94.31 101 ILE A O 1
ATOM 809 N N . LEU A 1 102 ? 18.005 7.848 -26.098 1.00 94.19 102 LEU A N 1
ATOM 810 C CA . LEU A 1 102 ? 19.396 7.964 -26.538 1.00 94.19 102 LEU A CA 1
ATOM 811 C C . LEU A 1 102 ? 19.949 6.615 -27.019 1.00 94.19 102 LEU A C 1
ATOM 813 O O . LEU A 1 102 ? 20.523 6.530 -28.106 1.00 94.19 102 LEU A O 1
ATOM 817 N N . MET A 1 103 ? 19.724 5.547 -26.254 1.00 93.56 103 MET A N 1
ATOM 818 C CA . MET A 1 103 ? 20.144 4.194 -26.625 1.00 93.56 103 MET A CA 1
ATOM 819 C C . MET A 1 103 ? 19.486 3.737 -27.928 1.00 93.56 103 MET A C 1
ATOM 821 O O . MET A 1 103 ? 20.164 3.199 -28.808 1.00 93.56 103 MET A O 1
ATOM 825 N N . ARG A 1 104 ? 18.186 4.006 -28.104 1.00 93.00 104 ARG A N 1
ATOM 826 C CA . ARG A 1 104 ? 17.464 3.696 -29.345 1.00 93.00 104 ARG A CA 1
ATOM 827 C C . ARG A 1 104 ? 18.036 4.461 -30.538 1.00 93.00 104 ARG A C 1
ATOM 829 O O . ARG A 1 104 ? 18.222 3.872 -31.604 1.00 93.00 104 ARG A O 1
ATOM 836 N N . TYR A 1 105 ? 18.343 5.744 -30.364 1.00 94.31 105 TYR A N 1
ATOM 837 C CA . TYR A 1 105 ? 18.960 6.562 -31.406 1.00 94.31 105 TYR A CA 1
ATOM 838 C C . TYR A 1 105 ? 20.340 6.025 -31.811 1.00 94.31 105 TYR A C 1
ATOM 840 O O . TYR A 1 105 ? 20.605 5.834 -33.001 1.00 94.31 105 TYR A O 1
ATOM 848 N N . LEU A 1 106 ? 21.199 5.705 -30.838 1.00 92.38 106 LEU A N 1
ATOM 849 C CA . LEU A 1 106 ? 22.522 5.129 -31.097 1.00 92.38 106 LEU A CA 1
ATOM 850 C C . LEU A 1 106 ? 22.432 3.761 -31.784 1.00 92.38 106 LEU A C 1
ATOM 852 O O . LEU A 1 106 ? 23.186 3.496 -32.723 1.00 92.38 106 LEU A O 1
ATOM 856 N N . TYR A 1 107 ? 21.485 2.915 -31.373 1.00 92.88 107 TYR A N 1
ATOM 857 C CA . TYR A 1 107 ? 21.236 1.621 -32.005 1.00 92.88 107 TYR A CA 1
ATOM 858 C C . TYR A 1 107 ? 20.823 1.771 -33.475 1.00 92.88 107 TYR A C 1
ATOM 860 O O . TYR A 1 107 ? 21.406 1.125 -34.349 1.00 92.88 107 TYR A O 1
ATOM 868 N N . LEU A 1 108 ? 19.873 2.665 -33.773 1.00 89.19 108 LEU A N 1
ATOM 869 C CA . LEU A 1 108 ? 19.444 2.940 -35.148 1.00 89.19 108 LEU A CA 1
ATOM 870 C C . LEU A 1 108 ? 20.580 3.527 -35.990 1.00 89.19 108 LEU A C 1
ATOM 872 O O . LEU A 1 108 ? 20.798 3.088 -37.119 1.00 89.19 108 LEU A O 1
ATOM 876 N N . LYS A 1 109 ? 21.363 4.458 -35.432 1.00 89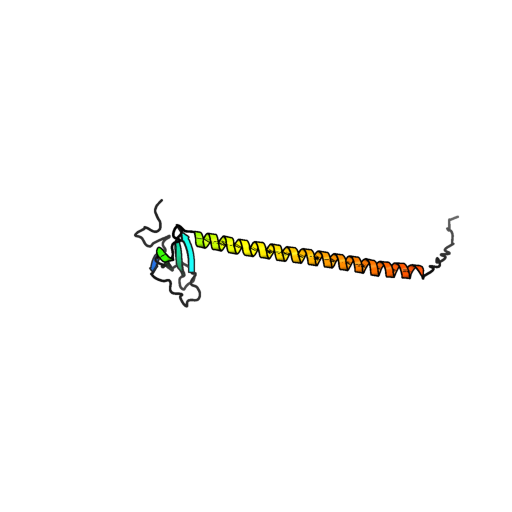.25 109 LYS A N 1
ATOM 877 C CA . LYS A 1 109 ? 22.540 5.021 -36.108 1.00 89.25 109 LYS A CA 1
ATOM 878 C C . LYS A 1 109 ? 23.562 3.931 -36.448 1.00 89.25 109 LYS A C 1
ATOM 880 O O . LYS A 1 109 ? 24.049 3.888 -37.579 1.00 89.25 109 LYS A O 1
ATOM 885 N N . LYS A 1 110 ? 23.847 3.020 -35.510 1.00 87.38 110 LYS A N 1
ATOM 886 C CA . LYS A 1 110 ? 24.753 1.880 -35.728 1.00 87.38 110 LYS A CA 1
ATOM 887 C C . LYS A 1 110 ? 24.209 0.920 -36.789 1.00 87.38 110 LYS A C 1
ATOM 889 O O . LYS A 1 110 ? 24.963 0.514 -37.671 1.00 87.38 110 LYS A O 1
ATOM 894 N N . ARG A 1 111 ? 22.911 0.601 -36.752 1.00 85.25 111 ARG A N 1
ATOM 895 C CA . ARG A 1 111 ? 22.251 -0.257 -37.751 1.00 85.25 111 ARG A CA 1
ATOM 896 C C . ARG A 1 111 ? 22.330 0.344 -39.154 1.00 85.25 111 ARG A C 1
ATOM 898 O O . ARG A 1 111 ? 22.729 -0.353 -40.082 1.00 85.25 111 ARG A O 1
ATOM 905 N N . ASN A 1 112 ? 22.023 1.632 -39.297 1.00 80.06 112 ASN A N 1
ATOM 906 C CA . ASN A 1 112 ? 22.082 2.330 -40.582 1.00 80.06 112 ASN A CA 1
ATOM 907 C C . ASN A 1 112 ? 23.513 2.378 -41.132 1.00 80.06 112 ASN A C 1
ATOM 909 O O . ASN A 1 112 ? 23.727 2.177 -42.326 1.00 80.06 112 ASN A O 1
ATOM 913 N N . HIS A 1 113 ? 24.507 2.594 -40.266 1.00 79.38 113 HIS A N 1
ATOM 914 C CA . HIS A 1 113 ? 25.912 2.538 -40.663 1.00 79.38 113 HIS A CA 1
ATOM 915 C C . HIS A 1 113 ? 26.317 1.133 -41.135 1.00 79.38 113 HIS A C 1
ATOM 917 O O . HIS A 1 113 ? 26.963 0.989 -42.169 1.00 79.38 113 HIS A O 1
ATOM 923 N N . HIS A 1 114 ? 25.894 0.087 -40.420 1.00 76.44 114 HIS A N 1
ATOM 924 C CA . HIS A 1 114 ? 26.200 -1.293 -40.793 1.00 76.44 114 HIS A CA 1
ATOM 925 C C . HIS A 1 114 ? 25.532 -1.702 -42.114 1.00 76.44 114 HIS A C 1
ATOM 927 O O . HIS A 1 114 ? 26.182 -2.302 -42.966 1.00 76.44 114 HIS A O 1
ATOM 933 N N . GLN A 1 115 ? 24.278 -1.298 -42.342 1.00 73.94 115 GLN A N 1
ATOM 934 C CA . GLN A 1 115 ? 23.593 -1.525 -43.619 1.00 73.94 115 GLN A CA 1
ATOM 935 C C . GLN A 1 115 ? 24.262 -0.794 -44.789 1.00 73.94 115 GLN A C 1
ATOM 937 O O . GLN A 1 115 ? 24.362 -1.368 -45.869 1.00 73.94 115 GLN A O 1
ATOM 942 N N . ARG A 1 116 ? 24.778 0.428 -44.590 1.00 70.38 116 ARG A N 1
ATOM 943 C CA . ARG A 1 116 ? 25.552 1.134 -45.628 1.00 70.38 116 ARG A CA 1
ATOM 944 C C . ARG A 1 116 ? 26.860 0.421 -45.970 1.00 70.38 116 ARG A C 1
ATOM 946 O O . ARG A 1 116 ? 27.214 0.361 -47.141 1.00 70.38 116 ARG A O 1
ATOM 953 N N . ILE A 1 117 ? 27.552 -0.142 -44.977 1.00 71.56 117 ILE A N 1
ATOM 954 C CA . ILE A 1 117 ? 28.774 -0.926 -45.216 1.00 71.56 117 ILE A CA 1
ATOM 955 C C . ILE A 1 117 ? 28.449 -2.201 -46.000 1.00 71.56 117 ILE A C 1
ATOM 957 O O . ILE A 1 117 ? 29.097 -2.467 -47.008 1.00 71.56 117 ILE A O 1
ATOM 961 N N . ILE A 1 118 ? 27.436 -2.963 -45.576 1.00 68.19 118 ILE A N 1
ATOM 962 C CA . ILE A 1 118 ? 27.046 -4.210 -46.251 1.00 68.19 118 ILE A CA 1
ATOM 963 C C . ILE A 1 118 ? 26.559 -3.919 -47.677 1.00 68.19 118 ILE A C 1
ATOM 965 O O . ILE A 1 118 ? 27.021 -4.558 -48.617 1.00 68.19 118 ILE A O 1
ATOM 969 N N . GLY A 1 119 ? 25.701 -2.912 -47.869 1.00 60.47 119 GLY A N 1
ATOM 970 C CA . GLY A 1 119 ? 25.251 -2.495 -49.200 1.00 60.47 119 GLY A CA 1
ATOM 971 C C . GLY A 1 119 ? 26.405 -2.045 -50.102 1.00 60.47 119 GLY A C 1
ATOM 972 O O . GLY A 1 119 ? 26.471 -2.445 -51.260 1.00 60.47 119 GLY A O 1
ATOM 973 N N . GLY A 1 120 ? 27.369 -1.291 -49.563 1.00 58.47 120 GLY A N 1
ATOM 974 C CA . GLY A 1 120 ? 28.574 -0.892 -50.297 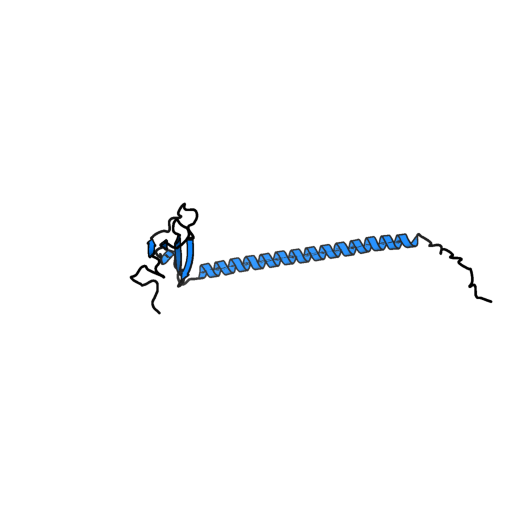1.00 58.47 120 GLY A CA 1
ATOM 975 C C . GLY A 1 120 ? 29.497 -2.062 -50.659 1.00 58.47 120 GLY A C 1
ATOM 976 O O . GLY A 1 120 ? 30.109 -2.044 -51.727 1.00 58.47 120 GLY A O 1
ATOM 977 N N . MET A 1 121 ? 29.581 -3.097 -49.814 1.00 56.41 121 MET A N 1
ATOM 978 C CA . MET A 1 121 ? 30.310 -4.333 -50.131 1.00 56.41 121 MET A CA 1
ATOM 979 C C . MET A 1 121 ? 29.619 -5.138 -51.240 1.00 56.41 121 MET A C 1
ATOM 981 O O . MET A 1 121 ? 30.303 -5.633 -52.132 1.00 56.41 121 MET A O 1
ATOM 985 N N . VAL A 1 122 ? 28.284 -5.234 -51.226 1.00 56.12 122 VAL A N 1
ATOM 986 C CA . VAL A 1 122 ? 27.513 -5.950 -52.260 1.00 56.12 122 VAL A CA 1
ATOM 987 C C . VAL A 1 122 ? 27.637 -5.261 -53.624 1.00 56.12 122 VAL A C 1
ATOM 989 O O . VAL A 1 122 ? 27.904 -5.932 -54.620 1.00 56.12 122 VAL A O 1
ATOM 992 N N . ILE A 1 123 ? 27.539 -3.927 -53.673 1.00 54.84 123 ILE A N 1
ATOM 993 C CA . ILE A 1 123 ? 27.662 -3.155 -54.923 1.00 54.84 123 ILE A CA 1
ATOM 994 C C . ILE A 1 123 ? 29.068 -3.310 -55.527 1.00 54.84 123 ILE A C 1
ATOM 996 O O . ILE A 1 123 ? 29.190 -3.631 -56.708 1.00 54.84 123 ILE A O 1
ATOM 1000 N N . LYS A 1 124 ? 30.132 -3.214 -54.715 1.00 58.03 124 LYS A N 1
ATOM 1001 C CA . LYS A 1 124 ? 31.514 -3.433 -55.188 1.00 58.03 124 LYS A CA 1
ATOM 1002 C C . LYS A 1 124 ? 31.784 -4.849 -55.703 1.00 58.03 124 LYS A C 1
ATOM 1004 O O . LYS A 1 124 ? 32.695 -5.031 -56.506 1.00 58.03 124 LYS A O 1
ATOM 1009 N N . ASN A 1 125 ? 31.041 -5.850 -55.232 1.00 53.44 125 ASN A N 1
ATOM 1010 C CA . ASN A 1 125 ? 31.187 -7.218 -55.724 1.00 53.44 125 ASN A CA 1
ATOM 1011 C C . ASN A 1 125 ? 30.450 -7.416 -57.059 1.00 53.44 125 ASN A C 1
ATOM 1013 O O . ASN A 1 125 ? 30.931 -8.158 -57.906 1.00 53.44 125 ASN A O 1
ATOM 1017 N N . SER A 1 126 ? 29.330 -6.716 -57.280 1.00 53.66 126 SER A N 1
ATOM 1018 C CA . SER A 1 126 ? 28.560 -6.802 -58.533 1.00 53.66 126 SER A CA 1
ATOM 1019 C C . SER A 1 126 ? 29.303 -6.255 -59.758 1.00 53.66 126 SER A C 1
ATOM 1021 O O . SER A 1 126 ? 29.150 -6.793 -60.848 1.00 53.66 126 SER A O 1
ATOM 1023 N N . GLU A 1 127 ? 30.196 -5.277 -59.578 1.00 54.75 127 GLU A N 1
ATOM 1024 C CA . GLU A 1 127 ? 31.039 -4.744 -60.661 1.00 54.75 127 GLU A CA 1
ATOM 1025 C C . GLU A 1 127 ? 32.124 -5.731 -61.144 1.00 54.75 127 GLU A C 1
ATOM 1027 O O . GLU A 1 127 ? 32.788 -5.467 -62.144 1.00 54.75 127 GLU A O 1
ATOM 1032 N N . ARG A 1 128 ? 32.323 -6.879 -60.470 1.00 52.28 128 ARG A N 1
ATOM 1033 C CA . ARG A 1 128 ? 33.291 -7.916 -60.889 1.00 52.28 128 ARG A CA 1
ATOM 1034 C C . ARG A 1 128 ? 32.704 -9.047 -61.728 1.00 52.28 128 ARG A C 1
ATOM 1036 O O . ARG A 1 128 ? 33.473 -9.885 -62.194 1.00 52.28 128 ARG A O 1
ATOM 1043 N N . TYR A 1 129 ? 31.391 -9.098 -61.935 1.00 50.75 129 TYR A N 1
ATOM 1044 C CA . TYR A 1 129 ? 30.770 -10.163 -62.720 1.00 50.75 129 TYR A CA 1
ATOM 1045 C C . TYR A 1 129 ? 30.166 -9.571 -63.993 1.00 50.75 129 TYR A C 1
ATOM 1047 O O . TYR A 1 129 ? 29.118 -8.932 -63.965 1.00 50.75 129 TYR A O 1
ATOM 1055 N N . ILE A 1 130 ? 30.843 -9.785 -65.123 1.00 52.78 130 ILE A N 1
ATOM 1056 C CA . ILE A 1 130 ? 30.284 -9.503 -66.446 1.00 52.78 130 ILE A CA 1
ATOM 1057 C C . ILE A 1 130 ? 29.208 -10.562 -66.693 1.00 52.78 130 ILE A C 1
ATOM 1059 O O . ILE A 1 130 ? 29.519 -11.727 -66.935 1.00 52.78 130 ILE A O 1
ATOM 1063 N N . VAL A 1 131 ? 27.941 -10.170 -66.588 1.00 55.50 131 VAL A N 1
ATOM 1064 C CA . VAL A 1 131 ? 26.808 -11.034 -66.927 1.00 55.50 131 VAL A CA 1
ATOM 1065 C C . VAL A 1 131 ? 26.784 -11.187 -68.446 1.00 55.50 131 VAL A C 1
ATOM 1067 O O . VAL A 1 131 ? 26.485 -10.236 -69.165 1.00 55.50 131 VAL A O 1
ATOM 1070 N N . THR A 1 132 ? 27.140 -12.367 -68.950 1.00 46.28 132 THR A N 1
ATOM 1071 C CA . THR A 1 132 ? 26.934 -12.708 -70.362 1.00 46.28 132 THR A CA 1
ATOM 1072 C C . THR A 1 132 ? 25.440 -12.985 -70.557 1.00 46.28 132 THR A C 1
ATOM 1074 O O . THR A 1 132 ? 24.906 -13.834 -69.841 1.00 46.28 132 THR A O 1
ATOM 1077 N N . PRO A 1 133 ? 24.726 -12.275 -71.449 1.00 50.66 133 PRO A N 1
ATOM 1078 C CA . PRO A 1 133 ? 23.312 -12.544 -71.673 1.00 50.66 133 PRO A CA 1
ATOM 1079 C C . PRO A 1 133 ? 23.147 -13.935 -72.293 1.00 50.66 133 PRO A C 1
ATOM 1081 O O . PRO A 1 133 ? 23.801 -14.273 -73.280 1.00 50.66 133 PRO A O 1
ATOM 1084 N N . MET A 1 134 ? 22.285 -14.744 -71.680 1.00 48.59 134 MET A N 1
ATOM 1085 C CA . MET A 1 134 ? 21.877 -16.046 -72.195 1.00 48.59 134 MET A CA 1
ATOM 1086 C C . MET A 1 134 ? 21.038 -15.814 -73.457 1.00 48.59 134 MET A C 1
ATOM 1088 O O . MET A 1 134 ? 20.059 -15.070 -73.436 1.00 48.59 134 MET A O 1
ATO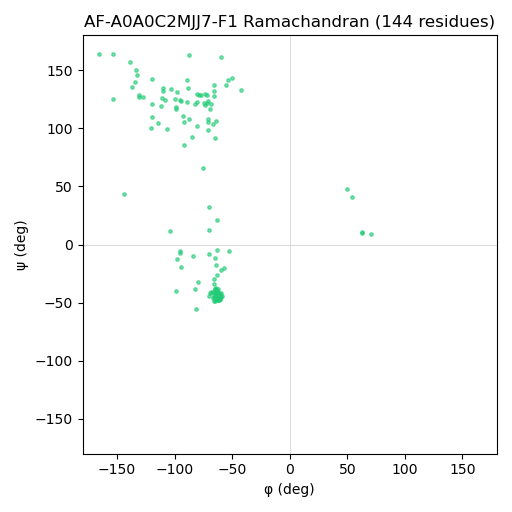M 1092 N N . GLN A 1 135 ? 21.494 -16.369 -74.577 1.00 48.12 135 GLN A N 1
ATOM 1093 C CA . GLN A 1 135 ? 20.873 -16.218 -75.885 1.00 48.12 135 GLN A CA 1
ATOM 1094 C C . GLN A 1 135 ? 19.767 -17.271 -76.024 1.00 48.12 135 GLN A C 1
ATOM 1096 O O . GLN A 1 135 ? 20.038 -18.406 -76.410 1.00 48.12 135 GLN A O 1
ATOM 1101 N N . ASP A 1 136 ? 18.535 -16.900 -75.673 1.00 47.50 136 ASP A N 1
ATOM 1102 C CA . ASP A 1 136 ? 17.350 -17.721 -75.936 1.00 47.50 136 ASP A CA 1
ATOM 1103 C C . ASP A 1 136 ? 17.061 -17.713 -77.443 1.00 47.50 136 ASP A C 1
ATOM 1105 O O . ASP A 1 136 ? 16.477 -16.778 -77.991 1.00 47.50 136 ASP A O 1
ATOM 1109 N N . ASN A 1 137 ? 17.506 -18.765 -78.128 1.00 51.97 137 ASN A N 1
ATOM 1110 C CA . ASN A 1 137 ? 17.044 -19.100 -79.468 1.00 51.97 137 ASN A CA 1
ATOM 1111 C C . ASN A 1 137 ? 15.861 -20.066 -79.347 1.00 51.97 137 ASN A C 1
ATOM 1113 O O . ASN A 1 137 ? 16.045 -21.274 -79.456 1.00 51.97 137 ASN A O 1
ATOM 1117 N N . ASP A 1 138 ? 14.653 -19.528 -79.187 1.00 46.00 138 ASP A N 1
ATOM 1118 C CA . ASP A 1 138 ? 13.425 -20.259 -79.503 1.00 46.00 138 ASP A CA 1
ATOM 1119 C C . ASP A 1 138 ? 12.828 -19.683 -80.787 1.00 46.00 138 ASP A C 1
ATOM 1121 O O . ASP A 1 138 ? 12.190 -18.632 -80.819 1.00 46.00 138 ASP A O 1
ATOM 1125 N N . THR A 1 139 ? 13.089 -20.378 -81.893 1.00 51.50 139 THR A N 1
ATOM 1126 C CA . THR A 1 139 ? 12.406 -20.172 -83.171 1.00 51.50 139 THR A CA 1
ATOM 1127 C C . THR A 1 139 ? 11.724 -21.478 -83.547 1.00 51.50 139 THR A C 1
ATOM 1129 O O . THR A 1 139 ? 12.390 -22.443 -83.914 1.00 51.50 139 THR A O 1
ATOM 1132 N N . SER A 1 140 ? 10.395 -21.520 -83.491 1.00 44.34 140 SER A N 1
ATOM 1133 C CA . SER A 1 140 ? 9.592 -22.407 -84.341 1.00 44.34 140 SER A CA 1
ATOM 1134 C C . SER A 1 140 ? 8.193 -21.810 -84.537 1.00 44.34 140 SER A C 1
ATOM 1136 O O . SER A 1 140 ? 7.544 -21.458 -83.552 1.00 44.34 140 SER A O 1
ATOM 1138 N N . PRO A 1 141 ? 7.751 -21.622 -85.795 1.00 53.97 141 PRO A N 1
ATOM 1139 C CA . PRO A 1 141 ? 6.528 -20.905 -86.121 1.00 53.97 141 PRO A CA 1
ATOM 1140 C C . PRO A 1 141 ? 5.284 -21.803 -86.128 1.00 53.97 141 PRO A C 1
ATOM 1142 O O . PRO A 1 141 ? 5.356 -23.028 -86.208 1.00 53.97 141 PRO A O 1
ATOM 1145 N N . LEU A 1 142 ? 4.1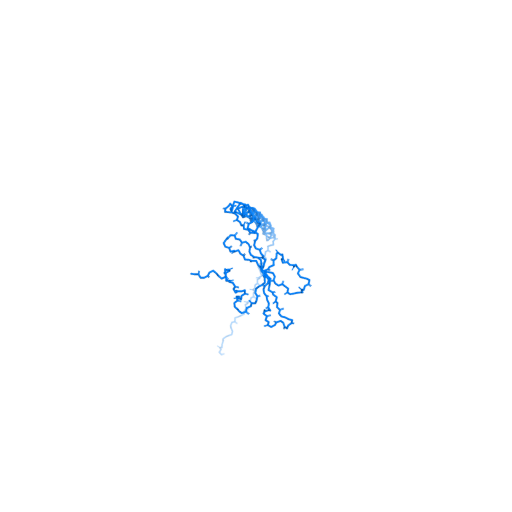46 -21.108 -86.075 1.00 46.69 142 LEU 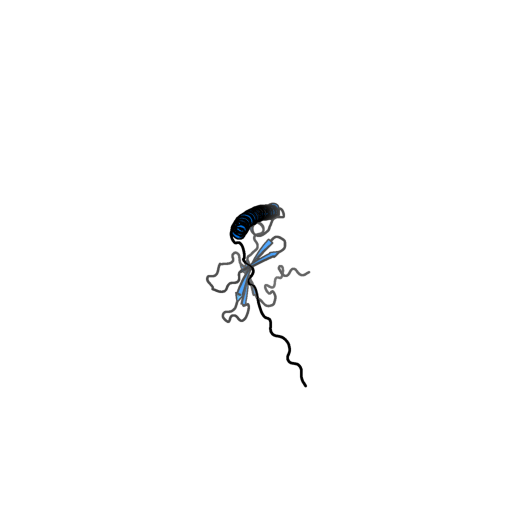A N 1
ATOM 1146 C CA . LEU A 1 142 ? 2.768 -21.574 -86.163 1.00 46.69 142 LEU A CA 1
ATOM 1147 C C . LEU A 1 142 ? 2.538 -22.647 -87.240 1.00 46.69 142 LEU A C 1
ATOM 1149 O O . LEU A 1 142 ? 2.856 -22.440 -88.411 1.00 46.69 142 LEU A O 1
ATOM 1153 N N . GLY A 1 143 ? 1.840 -23.715 -86.853 1.00 37.97 143 GLY A N 1
ATOM 1154 C CA . GLY A 1 143 ? 0.970 -24.456 -87.760 1.00 37.97 143 GLY A CA 1
ATOM 1155 C C . GLY A 1 143 ? -0.361 -23.718 -87.901 1.00 37.97 143 GLY A C 1
ATOM 1156 O O . GLY A 1 143 ? -0.958 -23.355 -86.891 1.00 37.97 143 GLY A O 1
ATOM 1157 N N . ASN A 1 144 ? -0.797 -23.496 -89.140 1.00 49.22 144 ASN A N 1
ATOM 1158 C CA . ASN A 1 144 ? -2.181 -23.186 -89.482 1.00 49.22 144 ASN A CA 1
ATOM 1159 C C . ASN A 1 144 ? -2.595 -24.029 -90.692 1.00 49.22 144 ASN A C 1
ATOM 1161 O O . ASN A 1 144 ? -1.818 -24.225 -91.628 1.00 49.22 144 ASN A O 1
ATOM 1165 N N . ASP A 1 145 ? -3.830 -24.498 -90.584 1.00 47.94 145 ASP A N 1
ATOM 1166 C CA . ASP A 1 145 ? -4.608 -25.390 -91.438 1.00 47.94 145 ASP A CA 1
ATOM 1167 C C . ASP A 1 145 ? -4.649 -25.031 -92.933 1.00 47.94 145 ASP A C 1
ATOM 1169 O O . ASP A 1 145 ? -4.773 -23.856 -93.279 1.00 47.94 145 ASP A O 1
ATOM 1173 N N . TYR A 1 146 ? -4.632 -26.068 -93.786 1.00 41.78 146 TYR A N 1
ATOM 1174 C CA . TYR A 1 146 ? -5.606 -26.342 -94.863 1.00 41.78 146 TYR A CA 1
ATOM 1175 C C . TYR A 1 146 ? -5.564 -27.826 -95.251 1.00 41.78 146 TYR A C 1
ATOM 1177 O O . TYR A 1 146 ? -4.445 -28.381 -95.340 1.00 41.78 146 TYR A O 1
#

Sequence (146 aa):
MKNVFDSPEFTCCNVRVILIEKLNDSTSYFTHSCQIIHRNCLRLFMIHINKQGTGIDHITLKMLDPIKDCANNSNHYLRKRLLYVCGITSAATIAFYSIAILMRYLYLKKRNHHQRIIGGMVIKNSERYIVTPMQDNDTSPLGNDY

Nearest PDB structures (foldseek):
  4ud5-assembly2_B  TM=5.874E-01  e=2.538E+00  Schizosaccharomyces pombe
  5l35-assembly1_A  TM=5.617E-01  e=6.608E+00  Lederbergvirus Sf6
  6rqh-assembly1_M  TM=1.693E-01  e=4.804E+00  Saccharomyces cerevisiae

Secondary structure (DSSP, 8-state):
---TTS-SS-EETTEEEEEESS-----STT-EEEEEEETTEEEEEEEEEPTTSSSEEEEEEEPP-TTTTB--S-THHHHHHHHHHHHHHHHHHHHHHHHHHHHHHHHHHHHHHHHHHHHHHHHHHHTT---PPP------------

Organism: Thelohanellus kitauei (NCBI:txid669202)

Foldseek 3Di:
DPPPVPDPDCDDPNAHEAEDQDDDPDPDPDWDWDWDQDPQFIKIKTFDADPVNPDTRHMYTHDTDCVPGGDDPCCVVVVVVVCVVVVVVVVVVVVVVVVVVVVVVVVVVVVVVVVVVVVVVVVVVVVPDDDDDDDDPDDDDDDDDD